Protein AF-A0A7S0U767-F1 (afdb_monomer_lite)

Secondary structure (DSSP, 8-state):
-----GGGEEEEEEES--TT-SEEEEEEEEGGGGSTT--GGGSEEEEEEEEGGGHHHHHHHHHHTT-EEEE-SS---HHHHHHHHHHTHHHHTTTTTHHHHHTT-SS-----------------------

Organism: Hemiselmis andersenii (NCBI:txid464988)

Structure (mmCIF, N/CA/C/O backbone):
data_AF-A0A7S0U767-F1
#
_entry.id   AF-A0A7S0U767-F1
#
loop_
_atom_site.group_PDB
_atom_site.id
_atom_site.type_symbol
_atom_site.label_atom_id
_atom_site.label_alt_id
_atom_site.label_comp_id
_atom_site.label_asym_id
_atom_site.label_entity_id
_atom_site.label_seq_id
_atom_site.pdbx_PDB_ins_code
_atom_site.Cartn_x
_atom_site.Cartn_y
_atom_site.Cartn_z
_atom_site.occupancy
_atom_site.B_iso_or_equiv
_atom_site.auth_seq_id
_atom_site.auth_comp_id
_atom_site.auth_asym_id
_atom_site.auth_atom_id
_atom_site.pdbx_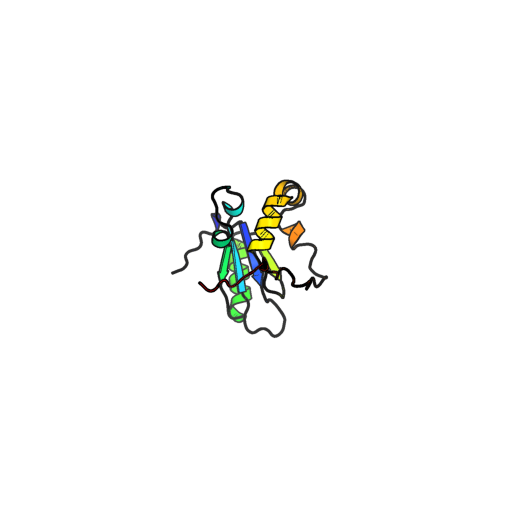PDB_model_num
ATOM 1 N N . VAL A 1 1 ? -1.467 17.310 8.029 1.00 64.50 1 VAL A N 1
ATOM 2 C CA . VAL A 1 1 ? -2.653 16.561 7.554 1.00 64.50 1 VAL A CA 1
ATOM 3 C C . VAL A 1 1 ? -2.186 15.728 6.382 1.00 64.50 1 VAL A C 1
ATOM 5 O O . VAL A 1 1 ? -1.559 16.297 5.501 1.00 64.50 1 VAL A O 1
ATOM 8 N N . CYS A 1 2 ? -2.394 14.416 6.417 1.00 78.12 2 CYS A N 1
ATOM 9 C CA . CYS A 1 2 ? -2.135 13.548 5.271 1.00 78.12 2 CYS A CA 1
ATOM 10 C C . CYS A 1 2 ? -3.440 13.450 4.472 1.00 78.12 2 CYS A C 1
ATOM 12 O O . CYS A 1 2 ? -4.490 13.205 5.067 1.00 78.12 2 CYS A O 1
ATOM 14 N N . ILE A 1 3 ? -3.387 13.724 3.171 1.00 86.88 3 ILE A N 1
ATOM 15 C CA . ILE A 1 3 ? -4.520 13.587 2.251 1.00 86.88 3 ILE A CA 1
ATOM 16 C C . ILE A 1 3 ? -4.053 12.636 1.158 1.00 86.88 3 ILE A C 1
ATOM 18 O O . ILE A 1 3 ? -3.020 12.883 0.545 1.00 86.88 3 ILE A O 1
ATOM 22 N N . ILE A 1 4 ? -4.798 11.552 0.956 1.00 88.44 4 ILE A N 1
ATOM 23 C CA . ILE A 1 4 ? -4.497 10.513 -0.028 1.00 88.44 4 ILE A CA 1
ATOM 24 C C . ILE A 1 4 ? -5.654 10.487 -1.021 1.00 88.44 4 ILE A C 1
ATOM 26 O O . ILE A 1 4 ? -6.808 10.302 -0.629 1.00 88.44 4 ILE A O 1
ATOM 30 N N . GLU A 1 5 ? -5.346 10.696 -2.296 1.00 91.25 5 GLU A N 1
ATOM 31 C CA . GLU A 1 5 ? -6.312 10.566 -3.382 1.00 91.25 5 GLU A CA 1
ATOM 32 C C . GLU A 1 5 ? -6.365 9.108 -3.836 1.00 91.25 5 GLU A C 1
ATOM 34 O O . GLU A 1 5 ? -5.396 8.591 -4.387 1.00 91.25 5 GLU A O 1
ATOM 39 N N . LEU A 1 6 ? -7.493 8.436 -3.587 1.00 89.31 6 LEU A N 1
ATOM 40 C CA . LEU A 1 6 ? -7.635 7.002 -3.861 1.00 89.31 6 LEU A CA 1
ATOM 41 C C . LEU A 1 6 ? -7.542 6.658 -5.355 1.00 89.31 6 LEU A C 1
ATOM 43 O O . LEU A 1 6 ? -7.193 5.533 -5.680 1.00 89.31 6 LEU A O 1
ATOM 47 N N . ASP A 1 7 ? -7.816 7.602 -6.260 1.00 90.69 7 ASP A N 1
ATOM 48 C CA . ASP A 1 7 ? -7.683 7.369 -7.707 1.00 90.69 7 ASP A CA 1
ATOM 49 C C . ASP A 1 7 ? -6.216 7.211 -8.142 1.00 90.69 7 ASP A C 1
ATOM 51 O O . ASP A 1 7 ? -5.911 6.455 -9.063 1.00 90.69 7 ASP A O 1
ATOM 55 N N . SER A 1 8 ? -5.290 7.849 -7.423 1.00 91.81 8 SER A N 1
ATOM 56 C CA . SER A 1 8 ? -3.845 7.769 -7.670 1.00 91.81 8 SER A CA 1
ATOM 57 C C . SER A 1 8 ? -3.188 6.551 -7.012 1.00 91.81 8 SER A C 1
ATOM 59 O O . SER A 1 8 ? -2.014 6.270 -7.262 1.00 91.81 8 SER A O 1
ATOM 61 N N . VAL A 1 9 ? -3.921 5.830 -6.161 1.00 94.38 9 VAL A N 1
ATOM 62 C CA . VAL A 1 9 ? -3.447 4.617 -5.486 1.00 94.38 9 VAL A CA 1
ATOM 63 C C . VAL A 1 9 ? -3.565 3.429 -6.435 1.00 94.38 9 VAL A C 1
ATOM 65 O O . VAL A 1 9 ? -4.587 3.242 -7.093 1.00 94.38 9 VAL A O 1
ATOM 68 N N . ASP A 1 10 ? -2.510 2.625 -6.489 1.00 93.06 10 ASP A N 1
ATOM 69 C CA . ASP A 1 10 ? -2.463 1.380 -7.252 1.00 93.06 10 ASP A CA 1
ATOM 70 C C . ASP A 1 10 ? -2.737 0.160 -6.360 1.00 93.06 10 ASP A C 1
ATOM 72 O O . ASP A 1 10 ? -3.546 -0.703 -6.701 1.00 93.06 10 ASP A O 1
ATOM 76 N N . LEU A 1 11 ? -2.134 0.142 -5.166 1.00 94.00 11 LEU A N 1
ATOM 77 C CA . LEU A 1 11 ? -2.244 -0.947 -4.198 1.00 94.00 11 LEU A CA 1
ATOM 78 C C . LEU A 1 11 ? -2.434 -0.409 -2.773 1.00 94.00 11 LEU A C 1
ATOM 80 O O . LEU A 1 11 ? -1.789 0.559 -2.368 1.00 94.00 11 LEU A O 1
ATOM 84 N N . ALA A 1 12 ? -3.273 -1.090 -1.992 1.00 95.50 12 ALA A N 1
ATOM 85 C CA . ALA A 1 12 ? -3.301 -0.975 -0.539 1.00 95.50 12 ALA A CA 1
ATOM 86 C C . ALA A 1 12 ? -2.846 -2.293 0.107 1.00 95.50 12 ALA A C 1
ATOM 88 O O . ALA A 1 12 ? -3.373 -3.355 -0.205 1.00 95.50 12 ALA A O 1
ATOM 89 N N . TYR A 1 13 ? -1.888 -2.235 1.025 1.00 95.62 13 TYR A N 1
ATOM 90 C CA . TYR A 1 13 ? -1.309 -3.417 1.654 1.00 95.62 13 TYR A CA 1
ATOM 91 C C . TYR A 1 13 ? -1.379 -3.314 3.176 1.00 95.62 13 TYR A C 1
ATOM 93 O O . TYR A 1 13 ? -0.880 -2.353 3.770 1.00 95.62 13 TYR A O 1
ATOM 101 N N . TYR A 1 14 ? -1.993 -4.308 3.811 1.00 95.62 14 TYR A N 1
ATOM 102 C CA . TYR A 1 14 ? -2.078 -4.410 5.263 1.00 95.62 14 TYR A CA 1
ATOM 103 C C . TYR A 1 14 ? -0.865 -5.166 5.805 1.00 95.62 14 TYR A C 1
ATOM 105 O O . TYR A 1 14 ? -0.629 -6.311 5.445 1.00 95.62 14 TYR A O 1
ATOM 113 N N . GLU A 1 15 ? -0.107 -4.552 6.702 1.00 94.56 15 GLU A N 1
ATOM 114 C CA . GLU A 1 15 ? 1.115 -5.130 7.261 1.00 94.56 15 GLU A CA 1
ATOM 115 C C . GLU A 1 15 ? 0.932 -5.439 8.741 1.00 94.56 15 GLU A C 1
ATOM 117 O O . GLU A 1 15 ? 0.180 -4.767 9.459 1.00 94.56 15 GLU A O 1
ATOM 122 N N . ARG A 1 16 ? 1.687 -6.425 9.227 1.00 93.12 16 ARG A N 1
ATOM 123 C CA . ARG A 1 16 ? 1.640 -6.866 10.628 1.00 93.12 16 ARG A CA 1
ATOM 124 C C . ARG A 1 16 ? 0.249 -7.357 11.046 1.00 93.12 16 ARG A C 1
ATOM 126 O O . ARG A 1 16 ? -0.124 -7.256 12.219 1.00 93.12 16 ARG A O 1
ATOM 133 N N . VAL A 1 17 ? -0.516 -7.915 10.107 1.00 90.50 17 VAL A N 1
ATOM 134 C CA . VAL A 1 17 ? -1.813 -8.545 10.379 1.00 90.50 17 VAL A CA 1
ATOM 135 C C . VAL A 1 17 ? -1.557 -9.967 10.870 1.00 90.50 17 VAL A C 1
ATOM 137 O O . VAL A 1 17 ? -1.461 -10.911 10.098 1.00 90.50 17 VAL A O 1
ATOM 140 N N . ARG A 1 18 ? -1.391 -10.122 12.186 1.00 89.00 18 ARG A N 1
ATOM 141 C CA . ARG A 1 18 ? -1.160 -11.418 12.838 1.00 89.00 18 ARG A CA 1
ATOM 142 C C . ARG A 1 18 ? -1.977 -11.522 14.119 1.00 89.00 18 ARG A C 1
ATOM 144 O O . ARG A 1 18 ? -2.119 -10.548 14.862 1.00 89.00 18 ARG A O 1
ATOM 151 N N . GLY A 1 19 ? -2.475 -12.723 14.414 1.00 84.50 19 GLY A N 1
ATOM 152 C CA . GLY A 1 19 ? -3.156 -13.009 15.677 1.00 84.50 19 GLY A CA 1
ATOM 153 C C . GLY A 1 19 ? -2.293 -12.636 16.889 1.00 84.50 19 GLY A C 1
ATOM 154 O O . GLY A 1 19 ? -1.160 -13.092 17.011 1.00 84.50 19 GLY A O 1
ATOM 155 N N . GLY A 1 20 ? -2.838 -11.806 17.783 1.00 85.06 20 GLY A N 1
ATOM 156 C CA . GLY A 1 20 ? -2.155 -11.316 18.988 1.00 85.06 20 GLY A CA 1
ATOM 157 C C . GLY A 1 20 ? -1.643 -9.876 18.896 1.00 85.06 20 GLY A C 1
ATOM 158 O O . GLY A 1 20 ? -1.389 -9.265 19.935 1.00 85.06 20 GLY A O 1
ATOM 159 N N . ASN A 1 21 ? -1.564 -9.296 17.695 1.00 85.88 21 ASN A N 1
ATOM 160 C CA . ASN A 1 21 ? -1.228 -7.884 17.542 1.00 85.88 21 ASN A CA 1
ATOM 161 C C . ASN A 1 21 ? -2.413 -7.000 17.957 1.00 85.88 21 ASN A C 1
ATOM 163 O O . ASN A 1 21 ? -3.567 -7.289 17.654 1.00 85.88 21 ASN A O 1
ATOM 167 N N . THR A 1 22 ? -2.131 -5.892 18.643 1.00 93.00 22 THR A N 1
ATOM 168 C CA . THR A 1 22 ? -3.143 -4.870 18.974 1.00 93.00 22 THR A CA 1
ATOM 169 C C . THR A 1 22 ? -3.283 -3.814 17.880 1.00 93.00 22 THR A C 1
ATOM 171 O O . THR A 1 22 ? -4.218 -3.015 17.904 1.00 93.00 22 THR A O 1
ATOM 174 N N . ASN A 1 23 ? -2.347 -3.796 16.933 1.00 95.12 23 ASN A N 1
ATOM 175 C CA . ASN A 1 23 ? -2.270 -2.824 15.859 1.00 95.12 23 ASN A CA 1
ATOM 176 C C . ASN A 1 23 ? -1.753 -3.452 14.559 1.00 95.12 23 ASN A C 1
ATOM 178 O O . ASN A 1 23 ? -1.048 -4.457 14.599 1.00 95.12 23 ASN A O 1
ATOM 182 N N . PHE A 1 24 ? -2.092 -2.828 13.436 1.00 95.81 24 PHE A N 1
ATOM 183 C CA . PHE A 1 24 ? -1.552 -3.106 12.104 1.00 95.81 24 PHE A CA 1
ATOM 184 C C . PHE A 1 24 ? -1.028 -1.826 11.466 1.00 95.81 24 PHE A C 1
ATOM 186 O O . PHE A 1 24 ? -1.321 -0.723 11.938 1.00 95.81 24 PHE A O 1
ATOM 193 N N . ASP A 1 25 ? -0.293 -1.989 10.372 1.00 96.31 25 ASP A N 1
ATOM 194 C CA . ASP A 1 25 ? 0.050 -0.883 9.486 1.00 96.31 25 ASP A CA 1
ATOM 195 C C . ASP A 1 25 ? -0.687 -1.025 8.161 1.00 96.31 25 ASP A C 1
ATOM 197 O O . ASP A 1 25 ? -1.081 -2.116 7.751 1.00 96.31 25 ASP A O 1
ATOM 201 N N . LEU A 1 26 ? -0.887 0.103 7.495 1.00 95.81 26 LEU A N 1
ATOM 202 C CA . LEU A 1 26 ? -1.475 0.158 6.169 1.00 95.81 26 LEU A CA 1
ATOM 203 C C . LEU A 1 26 ? -0.564 0.979 5.273 1.00 95.81 26 LEU A C 1
ATOM 205 O O . LEU A 1 26 ? -0.321 2.156 5.549 1.00 95.81 26 LEU A O 1
ATOM 209 N N . THR A 1 27 ? -0.093 0.365 4.198 1.00 96.44 27 THR A N 1
ATOM 210 C CA . THR A 1 27 ? 0.691 1.044 3.175 1.00 96.44 27 THR A CA 1
ATOM 211 C C . 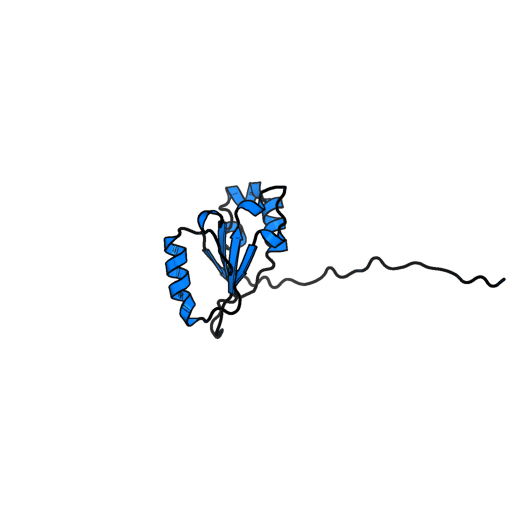THR A 1 27 ? -0.135 1.237 1.913 1.00 96.44 27 THR A C 1
ATOM 213 O O . THR A 1 27 ? -0.815 0.323 1.457 1.00 96.44 27 THR A O 1
ATOM 216 N N . PHE A 1 28 ? -0.070 2.436 1.343 1.00 96.12 28 PHE A N 1
ATOM 217 C CA . PHE A 1 28 ? -0.584 2.736 0.013 1.00 96.12 28 PHE A CA 1
ATOM 218 C C . PHE A 1 28 ? 0.582 2.911 -0.949 1.00 96.12 28 PHE A C 1
ATOM 220 O O . PHE A 1 28 ? 1.510 3.659 -0.644 1.00 96.12 28 PHE A O 1
ATOM 227 N N . VAL A 1 29 ? 0.508 2.259 -2.105 1.00 95.75 29 VAL A N 1
ATOM 228 C CA . VAL A 1 29 ? 1.430 2.434 -3.231 1.00 95.75 29 VAL A CA 1
ATOM 229 C C . VAL A 1 29 ? 0.723 3.236 -4.316 1.00 95.75 29 VAL A C 1
ATOM 231 O O . VAL A 1 29 ? -0.438 2.972 -4.632 1.00 95.75 29 VAL A O 1
ATOM 234 N N . PHE A 1 30 ? 1.410 4.219 -4.890 1.00 95.75 30 PHE A N 1
ATOM 235 C CA . PHE A 1 30 ? 0.859 5.144 -5.878 1.00 95.75 30 PHE A CA 1
ATOM 236 C C . PHE A 1 30 ? 1.300 4.795 -7.292 1.00 95.75 30 PHE A C 1
ATOM 238 O O . PHE A 1 30 ? 2.486 4.590 -7.514 1.00 95.75 30 PHE A O 1
ATOM 245 N N . LYS A 1 31 ? 0.383 4.862 -8.264 1.00 92.50 31 LYS A N 1
ATOM 246 C CA . LYS A 1 31 ? 0.598 4.514 -9.688 1.00 92.50 31 LYS A CA 1
ATOM 247 C C . LYS A 1 31 ? 1.830 5.162 -10.328 1.00 92.50 31 LYS A C 1
ATOM 249 O O . LYS A 1 31 ? 2.442 4.584 -11.218 1.00 92.50 31 LYS A O 1
ATOM 254 N N . GLN A 1 32 ? 2.205 6.345 -9.844 1.00 92.62 32 GLN A N 1
ATOM 255 C CA . GLN A 1 32 ? 3.348 7.121 -10.326 1.00 92.62 32 GLN A CA 1
ATOM 256 C C . GLN A 1 32 ? 4.711 6.435 -10.139 1.00 92.62 32 GLN A C 1
ATOM 258 O O . GLN A 1 32 ? 5.711 6.962 -10.611 1.00 92.62 32 GLN A O 1
ATOM 263 N N . PHE A 1 33 ? 4.793 5.290 -9.447 1.00 91.75 33 PHE A N 1
ATOM 264 C CA . PHE A 1 33 ? 6.056 4.561 -9.287 1.00 91.75 33 PHE A CA 1
ATOM 265 C C . PHE A 1 33 ? 6.648 4.075 -10.620 1.00 91.75 33 PHE A C 1
ATOM 267 O O . PHE A 1 33 ? 7.845 3.817 -10.686 1.00 91.75 33 PHE A O 1
ATOM 274 N N . LEU A 1 34 ? 5.828 3.976 -11.671 1.00 89.69 34 LEU A N 1
ATOM 275 C CA . LEU A 1 34 ? 6.260 3.649 -13.032 1.00 89.69 34 LEU A CA 1
ATOM 276 C C . LEU A 1 34 ? 6.743 4.872 -13.830 1.00 89.69 34 LEU A C 1
ATOM 278 O O . LEU A 1 34 ? 7.292 4.700 -14.917 1.00 89.69 34 LEU A O 1
ATOM 282 N N . ASP A 1 35 ? 6.544 6.091 -13.322 1.00 92.94 35 ASP A N 1
ATOM 283 C CA . ASP A 1 35 ? 7.003 7.307 -13.992 1.00 92.94 35 ASP A CA 1
ATOM 284 C C . ASP A 1 35 ? 8.513 7.488 -13.783 1.00 92.94 35 ASP A C 1
ATOM 286 O O . ASP A 1 35 ? 9.009 7.447 -12.656 1.00 92.94 35 ASP A O 1
ATOM 290 N N . GLU A 1 36 ? 9.253 7.752 -14.862 1.00 85.00 36 GLU A N 1
ATOM 291 C CA . GLU A 1 36 ? 10.723 7.852 -14.837 1.00 85.00 36 GLU A CA 1
ATOM 292 C C . GLU A 1 36 ? 11.252 8.982 -13.930 1.00 85.00 36 GLU A C 1
ATOM 294 O O . GLU A 1 36 ? 12.360 8.895 -13.400 1.00 85.00 36 GLU A O 1
ATOM 299 N N . ASP A 1 37 ? 10.455 10.035 -13.724 1.00 88.56 37 ASP A N 1
ATOM 300 C CA . ASP A 1 37 ? 10.798 11.195 -12.890 1.00 88.56 37 ASP A CA 1
ATOM 301 C C . ASP A 1 37 ? 10.437 11.009 -11.402 1.00 88.56 37 ASP A C 1
ATOM 303 O O . ASP A 1 37 ? 10.787 11.844 -10.556 1.00 88.56 37 ASP A O 1
ATOM 307 N N . SER A 1 38 ? 9.724 9.933 -11.056 1.00 90.12 38 SER A N 1
ATOM 308 C CA . SER A 1 38 ? 9.249 9.691 -9.697 1.00 90.12 38 SER A CA 1
ATOM 309 C C . SER A 1 38 ? 10.341 9.116 -8.802 1.00 90.12 38 SER A C 1
ATOM 311 O O . SER A 1 38 ? 11.059 8.175 -9.135 1.00 90.12 38 SER A O 1
ATOM 313 N N . LYS A 1 39 ? 10.436 9.643 -7.580 1.00 91.62 39 LYS A N 1
ATOM 314 C CA . LYS A 1 39 ? 11.288 9.056 -6.544 1.00 91.62 39 LYS A CA 1
ATOM 315 C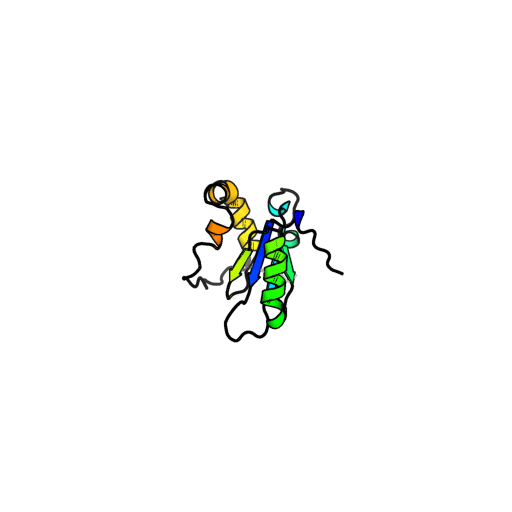 C . LYS A 1 39 ? 10.540 7.922 -5.861 1.00 91.62 39 LYS A C 1
ATOM 317 O O . LYS A 1 39 ? 9.491 8.154 -5.269 1.00 91.62 39 LYS A O 1
ATOM 322 N N . ILE A 1 40 ? 11.124 6.725 -5.849 1.00 91.56 40 ILE A N 1
ATOM 323 C CA . ILE A 1 40 ? 10.523 5.526 -5.234 1.00 91.56 40 ILE A CA 1
ATOM 324 C C . ILE A 1 40 ? 10.064 5.763 -3.790 1.00 91.56 40 ILE A C 1
ATOM 326 O O . ILE A 1 40 ? 8.976 5.338 -3.417 1.00 91.56 40 ILE A O 1
ATOM 330 N N . ALA A 1 41 ? 10.851 6.493 -2.998 1.00 90.50 41 ALA A N 1
ATOM 331 C CA . ALA A 1 41 ? 10.513 6.802 -1.608 1.00 90.50 41 ALA A CA 1
ATOM 332 C C . ALA A 1 41 ? 9.236 7.653 -1.451 1.00 90.50 41 ALA A C 1
ATOM 334 O O . ALA A 1 41 ? 8.605 7.596 -0.402 1.00 90.50 41 ALA A O 1
ATOM 335 N N . ASP A 1 42 ? 8.851 8.410 -2.483 1.00 92.56 42 ASP A N 1
ATOM 336 C CA . ASP A 1 42 ? 7.632 9.227 -2.507 1.00 92.56 42 ASP A CA 1
ATOM 337 C C . ASP A 1 42 ? 6.439 8.463 -3.121 1.00 92.56 42 ASP A C 1
ATOM 339 O O . ASP A 1 42 ? 5.308 8.947 -3.105 1.00 92.56 42 ASP A O 1
ATOM 343 N N . CYS A 1 43 ? 6.672 7.261 -3.661 1.00 94.44 43 CYS A N 1
ATOM 344 C CA . CYS A 1 43 ? 5.663 6.453 -4.351 1.00 94.44 43 CYS A CA 1
ATOM 345 C C . CYS A 1 43 ? 4.888 5.510 -3.429 1.00 94.44 43 CYS A C 1
ATOM 347 O O . CYS A 1 43 ? 4.043 4.743 -3.891 1.00 94.44 43 CYS A O 1
ATOM 349 N N . TRP A 1 44 ? 5.140 5.575 -2.127 1.00 95.62 44 TRP A N 1
ATOM 350 C CA . TRP A 1 44 ? 4.360 4.864 -1.133 1.00 95.62 44 TRP A CA 1
ATOM 351 C C . TRP A 1 44 ? 4.249 5.682 0.148 1.00 95.62 44 TRP A C 1
ATOM 353 O O . TRP A 1 44 ? 5.086 6.528 0.462 1.00 95.62 44 TRP A O 1
ATOM 363 N N . THR A 1 45 ? 3.193 5.436 0.911 1.00 95.44 45 THR A N 1
ATOM 364 C CA . THR A 1 45 ? 3.044 6.016 2.242 1.00 95.44 45 THR A CA 1
ATOM 365 C C . THR A 1 45 ? 2.479 4.990 3.201 1.00 95.44 45 THR A C 1
ATOM 367 O O . THR A 1 45 ? 1.547 4.261 2.866 1.00 95.44 45 THR A O 1
ATOM 370 N N . ARG A 1 46 ? 3.051 4.938 4.403 1.00 94.94 46 ARG A N 1
ATOM 371 C CA . ARG A 1 46 ? 2.659 4.003 5.452 1.00 94.94 46 ARG A CA 1
ATOM 372 C C . ARG A 1 46 ? 2.011 4.748 6.604 1.00 94.94 46 ARG A C 1
ATOM 374 O O . ARG A 1 46 ? 2.583 5.684 7.162 1.00 94.94 46 ARG A O 1
ATOM 381 N N . ILE A 1 47 ? 0.837 4.277 6.995 1.00 95.12 47 ILE A N 1
ATOM 38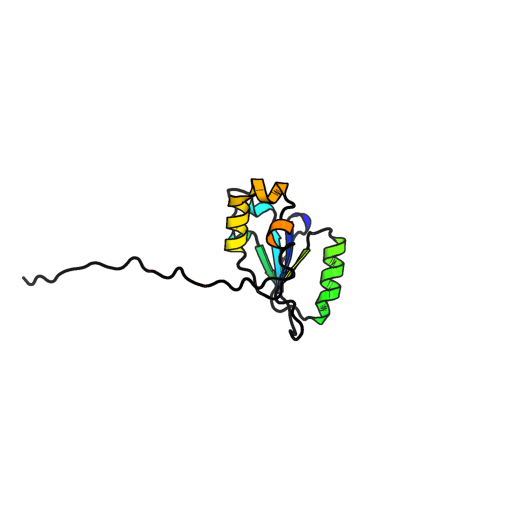2 C CA . ILE A 1 47 ? 0.145 4.678 8.212 1.00 95.12 47 ILE A CA 1
ATOM 383 C C . ILE A 1 47 ? 0.408 3.591 9.248 1.00 95.12 47 ILE A C 1
ATOM 385 O O . ILE A 1 47 ? -0.006 2.447 9.063 1.00 95.12 47 ILE A O 1
ATOM 389 N N . THR A 1 48 ? 1.115 3.945 10.320 1.00 94.50 48 THR A N 1
ATOM 390 C CA . THR A 1 48 ? 1.549 2.981 11.332 1.00 94.50 48 THR A CA 1
ATOM 391 C C . THR A 1 48 ? 0.642 2.942 12.559 1.00 94.50 48 THR A C 1
ATOM 393 O O . THR A 1 48 ? -0.030 3.919 12.893 1.00 94.50 48 THR A O 1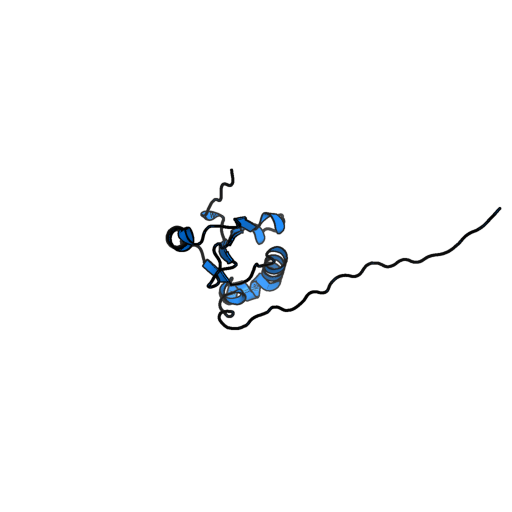
ATOM 396 N N . ALA A 1 49 ? 0.672 1.810 13.261 1.00 93.94 49 ALA A N 1
ATOM 397 C CA . ALA A 1 49 ? 0.045 1.581 14.559 1.00 93.94 49 ALA A CA 1
ATOM 398 C C . ALA A 1 49 ? -1.471 1.867 14.584 1.00 93.94 49 ALA A C 1
ATOM 400 O O . ALA A 1 49 ? -1.999 2.439 15.543 1.00 93.94 49 ALA A O 1
ATOM 401 N N . ILE A 1 50 ? -2.188 1.447 13.540 1.00 94.56 50 ILE A N 1
ATOM 402 C CA . ILE A 1 50 ? -3.648 1.521 13.479 1.00 94.56 50 ILE A CA 1
ATOM 403 C C . ILE A 1 50 ? -4.227 0.451 14.406 1.00 94.56 50 ILE A C 1
ATOM 405 O O . ILE A 1 50 ? -3.888 -0.723 14.298 1.00 94.56 50 ILE A O 1
ATOM 409 N N . ASP A 1 51 ? -5.107 0.849 15.323 1.00 95.50 51 ASP A N 1
ATOM 410 C CA . ASP A 1 51 ? -5.760 -0.066 16.264 1.00 95.50 51 ASP A CA 1
ATOM 411 C C . ASP A 1 51 ? -6.573 -1.138 15.517 1.00 95.50 51 ASP A C 1
ATOM 413 O O . ASP A 1 51 ? -7.387 -0.817 14.644 1.00 95.50 51 ASP A O 1
ATOM 417 N N . MET A 1 52 ? -6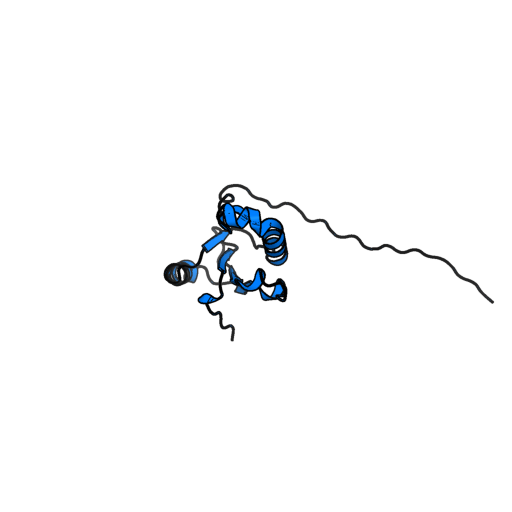.376 -2.406 15.896 1.00 94.00 52 MET A N 1
ATOM 418 C CA . MET A 1 52 ? -7.045 -3.571 15.308 1.00 94.00 52 MET A CA 1
ATOM 419 C C . MET A 1 52 ? -8.568 -3.447 15.260 1.00 94.00 52 MET A C 1
ATOM 421 O O . MET A 1 52 ? -9.195 -3.951 14.333 1.00 94.00 52 MET A O 1
ATOM 425 N N . LYS A 1 53 ? -9.190 -2.714 16.191 1.00 93.94 53 LYS A N 1
ATOM 426 C CA . LYS A 1 53 ? -10.647 -2.493 16.169 1.00 93.94 53 LYS A CA 1
ATOM 427 C C . LYS A 1 53 ? -11.147 -1.754 14.919 1.00 93.94 53 LYS A C 1
ATOM 429 O O . LYS A 1 53 ? -12.345 -1.752 14.651 1.00 93.94 53 LYS A O 1
ATOM 434 N N . PHE A 1 54 ? -10.262 -1.055 14.202 1.00 94.69 54 PHE A N 1
ATOM 435 C CA . PHE A 1 54 ? -10.595 -0.347 12.967 1.00 94.69 54 PHE A CA 1
ATOM 436 C C . PHE A 1 54 ? -10.346 -1.180 11.712 1.00 94.69 54 PHE A C 1
ATOM 438 O O . PHE A 1 54 ? -10.732 -0.735 10.636 1.00 94.69 54 PHE A O 1
ATOM 445 N N . TYR A 1 55 ? -9.742 -2.362 11.835 1.00 93.31 55 TYR A N 1
ATOM 446 C CA . TYR A 1 55 ? -9.343 -3.188 10.702 1.00 93.31 55 TYR A CA 1
ATOM 447 C C . TYR A 1 55 ? -10.519 -3.488 9.758 1.00 93.31 55 TYR A C 1
ATOM 449 O O . TYR A 1 55 ? -10.467 -3.112 8.587 1.00 93.31 55 TYR A O 1
ATOM 457 N N . ASP A 1 56 ? -11.626 -4.033 10.279 1.00 92.88 56 ASP A N 1
ATOM 458 C CA . ASP A 1 56 ? -12.820 -4.345 9.477 1.00 92.88 56 ASP A CA 1
ATOM 459 C C . ASP A 1 56 ? -13.415 -3.104 8.797 1.00 92.88 56 ASP A C 1
ATOM 461 O O . ASP A 1 56 ? -13.765 -3.132 7.617 1.00 92.88 56 ASP A O 1
ATOM 465 N N . ASN A 1 57 ? -13.479 -1.982 9.521 1.00 94.44 57 ASN A N 1
ATOM 466 C CA . ASN A 1 57 ? -14.015 -0.730 8.986 1.00 94.44 57 ASN A CA 1
ATOM 467 C C . ASN A 1 57 ? -13.148 -0.190 7.841 1.00 94.44 57 ASN A C 1
ATOM 469 O O . ASN A 1 57 ? -13.673 0.267 6.827 1.00 94.44 57 ASN A O 1
ATOM 473 N N . VAL A 1 58 ? -11.822 -0.237 7.992 1.00 93.31 58 VAL A N 1
ATOM 474 C CA . VAL A 1 58 ? -10.881 0.191 6.951 1.00 93.31 58 VAL A CA 1
ATOM 475 C C . VAL A 1 58 ? -11.005 -0.717 5.727 1.00 93.31 58 VAL A C 1
ATOM 477 O O . VAL A 1 58 ? -11.096 -0.210 4.610 1.00 93.31 58 VAL A O 1
ATOM 480 N N . LYS A 1 59 ? -11.085 -2.038 5.929 1.00 91.69 59 LYS A N 1
ATOM 481 C CA . LYS A 1 59 ? -11.271 -3.027 4.855 1.00 91.69 59 LYS A CA 1
ATOM 482 C C . LYS A 1 59 ? -12.558 -2.781 4.074 1.00 91.69 59 LYS A C 1
ATOM 484 O O . LYS A 1 59 ? -12.523 -2.703 2.849 1.00 91.69 59 LYS A O 1
ATOM 489 N N . GLU A 1 60 ? -13.671 -2.523 4.756 1.00 92.19 60 GLU A N 1
ATOM 490 C CA . GLU A 1 60 ? -14.942 -2.210 4.095 1.00 92.19 60 GLU A CA 1
ATOM 491 C C . GLU A 1 60 ? -14.858 -0.939 3.222 1.00 92.19 60 GLU A C 1
ATOM 493 O O . GLU A 1 60 ? -15.378 -0.899 2.102 1.00 92.19 60 GLU A O 1
ATOM 498 N N . VAL A 1 61 ? -14.200 0.115 3.715 1.00 90.94 61 VAL A N 1
ATOM 499 C CA . VAL A 1 61 ? -14.048 1.380 2.977 1.00 90.94 61 VAL A CA 1
ATOM 500 C C . VAL A 1 61 ? -13.170 1.200 1.733 1.00 90.94 61 VAL A C 1
ATOM 502 O O . VAL A 1 61 ? -13.525 1.691 0.656 1.00 90.94 61 VAL A O 1
ATOM 505 N N . LEU A 1 62 ? -12.054 0.476 1.845 1.00 91.06 62 LEU A N 1
ATOM 506 C CA . LEU A 1 62 ? -11.159 0.240 0.708 1.00 91.06 62 LEU A CA 1
ATOM 507 C C . LEU A 1 62 ? -11.767 -0.719 -0.322 1.00 91.06 62 LEU A C 1
ATOM 509 O O . LEU A 1 62 ? -11.660 -0.467 -1.521 1.00 91.06 62 LEU A O 1
ATOM 513 N N . GLN A 1 63 ? -12.513 -1.741 0.110 1.00 87.94 63 GLN A N 1
ATOM 514 C CA . GLN A 1 63 ? -13.268 -2.627 -0.787 1.00 87.94 63 GLN A CA 1
ATOM 515 C C . GLN A 1 63 ? -14.278 -1.865 -1.656 1.00 87.94 63 GLN A C 1
ATOM 517 O O . GLN A 1 63 ? -14.383 -2.121 -2.857 1.00 87.94 63 GLN A O 1
ATOM 522 N N . LYS A 1 64 ? -14.979 -0.870 -1.096 1.00 88.81 64 LYS A N 1
ATOM 523 C CA . LYS A 1 64 ? -15.883 0.002 -1.873 1.00 88.81 64 LYS A CA 1
ATOM 524 C C . LYS A 1 64 ? -15.144 0.844 -2.916 1.00 88.81 64 LYS A C 1
ATOM 526 O O . LYS A 1 64 ? -15.741 1.228 -3.920 1.00 88.81 64 LYS A O 1
ATOM 531 N N . SER A 1 65 ? -13.860 1.104 -2.686 1.00 84.94 65 SER A N 1
ATOM 532 C CA . SER A 1 65 ? -13.003 1.919 -3.549 1.00 84.94 65 SER A CA 1
ATOM 533 C C . SER A 1 65 ? -12.392 1.128 -4.715 1.00 84.94 65 SER A C 1
ATOM 535 O O . SER A 1 65 ? -11.708 1.720 -5.540 1.00 84.94 65 SER A O 1
ATOM 537 N N . LYS A 1 66 ? -12.671 -0.186 -4.823 1.00 83.06 66 LYS A N 1
ATOM 538 C CA . LYS A 1 66 ? -12.162 -1.094 -5.875 1.00 83.06 66 LYS A CA 1
ATOM 539 C C . LYS A 1 66 ? -10.632 -1.130 -5.994 1.00 83.06 66 LYS A C 1
ATOM 541 O O . LYS A 1 66 ? -10.110 -1.446 -7.059 1.00 83.06 66 LYS A O 1
ATOM 546 N N . LEU A 1 67 ? -9.927 -0.810 -4.914 1.00 88.81 67 LEU A N 1
ATOM 547 C CA . LEU A 1 67 ? -8.477 -0.931 -4.857 1.00 88.81 67 LEU A CA 1
ATOM 548 C C . LEU A 1 67 ? -8.084 -2.393 -4.668 1.00 88.81 67 LEU A C 1
ATOM 550 O O . LEU A 1 67 ? -8.741 -3.119 -3.910 1.00 88.81 67 LEU A O 1
ATOM 554 N N . VAL A 1 68 ? -7.000 -2.790 -5.333 1.00 89.75 68 VAL A N 1
ATOM 555 C CA . VAL A 1 68 ? -6.343 -4.074 -5.088 1.00 89.75 68 VAL A CA 1
ATOM 556 C C . VAL A 1 68 ? -5.786 -4.057 -3.667 1.00 89.75 68 VAL A C 1
ATOM 558 O O . VAL A 1 68 ? -5.271 -3.032 -3.207 1.00 89.75 68 VAL A O 1
ATOM 561 N N . GLN A 1 69 ? -5.969 -5.163 -2.950 1.00 91.19 69 GLN A N 1
ATOM 562 C CA . GLN A 1 69 ? -5.673 -5.268 -1.527 1.00 91.19 69 GLN A CA 1
ATOM 563 C C . GLN A 1 69 ? -5.003 -6.602 -1.213 1.00 91.19 69 GLN A C 1
ATOM 565 O O . GLN A 1 69 ? -5.566 -7.641 -1.542 1.00 91.19 69 GLN A O 1
ATOM 570 N N . PHE A 1 70 ? -3.873 -6.557 -0.508 1.00 93.56 70 PHE A N 1
ATOM 571 C CA . PHE A 1 70 ? -3.206 -7.734 0.063 1.00 93.56 70 PHE A CA 1
ATOM 572 C C . PHE A 1 70 ? -2.905 -7.511 1.540 1.00 93.56 70 PHE A C 1
ATOM 574 O O . PHE A 1 70 ? -2.932 -6.379 2.030 1.00 93.56 70 PHE A O 1
ATOM 581 N N . GLU A 1 71 ? -2.617 -8.590 2.256 1.00 92.81 71 GLU A N 1
ATOM 582 C CA . GLU A 1 71 ? -2.232 -8.548 3.659 1.00 92.81 71 GLU A CA 1
ATOM 583 C C . GLU A 1 71 ? -1.024 -9.439 3.927 1.00 92.81 71 GLU A C 1
ATOM 585 O O . GLU A 1 71 ? -0.824 -10.441 3.251 1.00 92.81 71 GLU A O 1
ATOM 590 N N . GLY A 1 72 ? -0.227 -9.062 4.924 1.00 91.38 72 GLY A N 1
ATOM 591 C CA . GLY A 1 72 ? 0.933 -9.820 5.363 1.00 91.38 72 GLY A CA 1
ATOM 592 C C . GLY A 1 72 ? 1.190 -9.682 6.858 1.00 91.38 72 GLY A C 1
ATOM 593 O O . GLY A 1 72 ? 0.749 -8.739 7.530 1.00 91.38 72 GLY A O 1
ATOM 594 N N . THR A 1 73 ? 1.936 -10.643 7.392 1.00 91.31 73 THR A N 1
ATOM 595 C CA . THR A 1 73 ? 2.277 -10.732 8.818 1.00 91.31 73 THR A CA 1
ATOM 596 C C . THR A 1 73 ? 3.510 -9.904 9.187 1.00 91.31 73 THR A C 1
ATOM 598 O O . THR A 1 73 ? 3.683 -9.559 10.359 1.00 91.31 73 THR A O 1
ATOM 601 N N . THR A 1 74 ? 4.334 -9.546 8.200 1.00 90.56 74 THR A N 1
ATOM 602 C CA . THR A 1 74 ? 5.572 -8.771 8.344 1.00 90.56 74 THR A CA 1
ATOM 603 C C . THR A 1 74 ? 5.416 -7.358 7.774 1.00 90.56 74 THR A C 1
ATOM 605 O O . THR A 1 74 ? 4.354 -6.965 7.282 1.00 90.56 74 THR A O 1
ATOM 608 N N . GLN A 1 75 ? 6.465 -6.552 7.923 1.00 90.44 75 GLN A N 1
ATOM 609 C CA . GLN A 1 75 ? 6.556 -5.207 7.370 1.00 90.44 75 GLN A CA 1
ATOM 610 C C . GLN A 1 75 ? 7.406 -5.245 6.099 1.00 90.44 75 GLN A C 1
ATOM 612 O O . GLN A 1 75 ? 8.496 -5.806 6.112 1.00 90.44 75 GLN A O 1
ATOM 617 N N . ILE A 1 76 ? 6.940 -4.617 5.020 1.00 92.94 76 ILE A N 1
ATOM 618 C CA . ILE A 1 76 ? 7.575 -4.726 3.703 1.00 92.94 76 ILE A CA 1
ATOM 619 C C . ILE A 1 76 ? 8.604 -3.611 3.477 1.00 92.94 76 ILE A C 1
ATOM 621 O O . ILE A 1 76 ? 8.404 -2.449 3.861 1.00 92.94 76 ILE A O 1
ATOM 625 N N . ASN A 1 77 ? 9.705 -3.936 2.795 1.00 94.12 77 ASN A N 1
ATOM 626 C CA . ASN A 1 77 ? 10.653 -2.947 2.286 1.00 94.12 77 ASN A CA 1
ATOM 627 C C . ASN A 1 77 ? 10.210 -2.432 0.905 1.00 94.12 77 ASN A C 1
ATOM 629 O O . ASN A 1 77 ? 10.731 -2.835 -0.136 1.00 94.12 77 ASN A O 1
ATOM 633 N N . TRP A 1 78 ? 9.231 -1.522 0.902 1.00 94.50 78 TRP A N 1
ATOM 634 C CA . TRP A 1 78 ? 8.590 -1.001 -0.315 1.00 94.50 78 TRP A CA 1
ATOM 635 C C . TRP A 1 78 ? 9.559 -0.403 -1.329 1.00 94.50 78 TRP A C 1
ATOM 637 O O . TRP A 1 78 ? 9.331 -0.512 -2.528 1.00 94.50 78 TRP A O 1
ATOM 647 N N . ASN A 1 79 ? 10.672 0.177 -0.879 1.00 94.00 79 ASN A N 1
ATOM 648 C CA . ASN A 1 79 ? 11.673 0.706 -1.799 1.00 94.00 79 ASN A CA 1
ATOM 649 C C . ASN A 1 79 ? 12.301 -0.389 -2.668 1.00 94.00 79 ASN A C 1
ATOM 651 O O . ASN A 1 79 ? 12.554 -0.149 -3.845 1.00 94.00 79 ASN A O 1
ATOM 655 N N . ASN A 1 80 ? 12.564 -1.565 -2.098 1.00 93.31 80 ASN A N 1
ATOM 656 C CA . ASN A 1 80 ? 13.138 -2.686 -2.837 1.00 93.31 80 ASN A CA 1
ATOM 657 C C . ASN A 1 80 ? 12.078 -3.359 -3.707 1.00 93.31 80 ASN A C 1
ATOM 659 O O . ASN A 1 80 ? 12.315 -3.543 -4.897 1.00 93.31 80 ASN A O 1
ATOM 663 N N . VAL A 1 81 ? 10.889 -3.607 -3.149 1.00 93.62 81 VAL A N 1
ATOM 664 C CA . VAL A 1 81 ? 9.765 -4.200 -3.892 1.00 93.62 81 VAL A CA 1
ATOM 665 C C . VAL A 1 81 ? 9.416 -3.375 -5.130 1.00 93.62 81 VAL A C 1
ATOM 667 O O . VAL A 1 81 ? 9.289 -3.928 -6.215 1.00 93.62 81 VAL A O 1
ATOM 670 N N . LEU A 1 82 ? 9.318 -2.047 -5.012 1.00 93.62 82 LEU A N 1
ATOM 671 C CA . LEU A 1 82 ? 8.984 -1.189 -6.154 1.00 93.62 82 LEU A CA 1
ATOM 672 C C . LEU A 1 82 ? 10.088 -1.156 -7.212 1.00 93.62 82 LEU A C 1
ATOM 674 O O . LEU A 1 82 ? 9.788 -1.144 -8.402 1.00 93.62 82 LEU A O 1
ATOM 678 N N . LYS A 1 83 ? 11.363 -1.160 -6.806 1.00 92.44 83 LYS A N 1
ATOM 679 C CA . LYS A 1 83 ? 12.481 -1.236 -7.758 1.00 92.44 83 LYS A CA 1
ATOM 680 C C . LYS A 1 83 ? 12.452 -2.540 -8.547 1.00 92.44 83 LYS A C 1
ATOM 682 O O . LYS A 1 83 ? 12.659 -2.509 -9.759 1.00 92.44 83 LYS A O 1
ATOM 687 N N . ASP A 1 84 ? 12.204 -3.657 -7.868 1.00 91.75 84 ASP A N 1
ATOM 688 C CA . ASP A 1 84 ? 12.095 -4.956 -8.524 1.00 91.75 84 ASP A CA 1
ATOM 689 C C . ASP A 1 84 ? 10.871 -5.009 -9.450 1.00 91.75 84 ASP A C 1
ATOM 691 O O . ASP A 1 84 ? 11.000 -5.383 -10.616 1.00 91.75 84 ASP A O 1
ATOM 695 N N . TYR A 1 85 ? 9.727 -4.482 -8.994 1.00 92.31 85 TYR A N 1
ATOM 696 C CA . TYR A 1 85 ? 8.514 -4.364 -9.806 1.00 92.31 85 TYR A CA 1
ATOM 697 C C . TYR A 1 85 ? 8.783 -3.634 -11.123 1.00 92.31 85 TYR A C 1
ATOM 699 O O . TYR A 1 85 ? 8.398 -4.107 -12.187 1.00 92.31 85 TYR A O 1
ATOM 707 N N . ILE A 1 86 ? 9.448 -2.476 -11.072 1.00 92.06 86 ILE A N 1
ATOM 708 C CA . ILE A 1 86 ? 9.753 -1.678 -12.269 1.00 92.06 86 ILE A CA 1
ATOM 709 C C . ILE A 1 86 ? 10.684 -2.450 -13.207 1.00 92.06 86 ILE A C 1
ATOM 711 O O . ILE A 1 86 ? 10.473 -2.462 -14.419 1.00 92.06 86 ILE A O 1
ATOM 715 N N . LYS A 1 87 ? 11.703 -3.116 -12.654 1.00 92.44 87 LYS A N 1
ATOM 716 C CA . LYS A 1 87 ? 12.671 -3.902 -13.428 1.00 92.44 87 LYS A CA 1
ATOM 717 C C . LYS A 1 87 ? 12.006 -5.068 -14.166 1.00 92.44 87 LYS A C 1
ATOM 719 O O . LYS A 1 87 ? 12.373 -5.339 -15.307 1.00 92.44 87 LYS A O 1
ATOM 724 N N . ASN A 1 88 ? 11.033 -5.717 -13.530 1.00 91.88 88 ASN A N 1
ATOM 725 C CA . ASN A 1 88 ? 10.336 -6.900 -14.037 1.00 91.88 88 ASN A CA 1
ATOM 726 C C . ASN A 1 88 ? 8.905 -6.581 -14.524 1.00 91.88 88 ASN A C 1
ATOM 728 O O . ASN A 1 88 ? 8.061 -7.472 -14.632 1.00 91.88 88 ASN A O 1
ATOM 732 N N . PHE A 1 89 ? 8.613 -5.309 -14.832 1.00 91.19 89 PHE A N 1
ATOM 733 C CA . PHE A 1 89 ? 7.260 -4.822 -15.125 1.00 91.19 89 PHE A CA 1
ATOM 734 C C . PHE A 1 89 ? 6.567 -5.586 -16.260 1.00 91.19 89 PHE A C 1
ATOM 736 O O . PHE A 1 89 ? 5.379 -5.893 -16.173 1.00 91.19 89 PHE A O 1
ATOM 743 N N . ASP A 1 90 ? 7.295 -5.897 -17.334 1.00 89.88 90 ASP A N 1
ATOM 744 C CA . ASP A 1 90 ? 6.738 -6.528 -18.538 1.00 89.88 90 ASP A CA 1
ATOM 745 C C . ASP A 1 90 ? 6.301 -7.985 -18.299 1.00 89.88 90 ASP A C 1
ATOM 747 O O . ASP A 1 90 ? 5.415 -8.487 -18.993 1.00 89.88 90 ASP A O 1
ATOM 751 N N . ASP A 1 91 ? 6.908 -8.657 -17.319 1.00 89.62 91 ASP A N 1
ATOM 752 C CA . ASP A 1 91 ? 6.561 -10.020 -16.913 1.00 89.62 91 ASP A CA 1
ATOM 753 C C . ASP A 1 91 ? 5.442 -9.985 -15.864 1.00 89.62 91 ASP A C 1
ATOM 755 O O . ASP A 1 91 ? 4.372 -10.563 -16.063 1.00 89.62 91 ASP A O 1
ATOM 759 N N . ILE A 1 92 ? 5.618 -9.176 -14.813 1.00 87.88 92 ILE A N 1
ATOM 760 C CA . ILE A 1 92 ? 4.643 -9.011 -13.726 1.00 87.88 92 ILE A CA 1
ATOM 761 C C . ILE A 1 92 ? 3.285 -8.527 -14.259 1.00 87.88 92 ILE A C 1
ATOM 763 O O . ILE A 1 92 ? 2.238 -9.045 -13.873 1.00 87.88 92 ILE A O 1
ATOM 767 N N . SER A 1 93 ? 3.269 -7.561 -15.183 1.00 85.81 93 SER A N 1
ATOM 768 C CA . SER A 1 93 ? 2.022 -7.014 -15.740 1.00 85.81 93 SER A CA 1
ATOM 769 C C . SER A 1 93 ? 1.219 -8.021 -16.572 1.00 85.81 93 SER A C 1
ATOM 771 O O . SER A 1 93 ? -0.006 -7.899 -16.645 1.00 85.81 93 SER A O 1
ATOM 773 N N . LYS A 1 94 ? 1.866 -9.027 -17.176 1.00 87.19 94 LYS A N 1
ATOM 774 C CA . LYS A 1 94 ? 1.185 -10.088 -17.940 1.00 87.19 94 LYS A CA 1
ATOM 775 C C . LYS A 1 94 ? 0.589 -11.160 -17.038 1.00 87.19 94 LYS A C 1
ATOM 777 O O . LYS A 1 94 ? -0.475 -11.686 -17.360 1.00 87.19 94 LYS A O 1
ATOM 782 N N . ASP A 1 95 ? 1.245 -11.427 -15.914 1.00 83.31 95 ASP A N 1
ATOM 783 C CA . ASP A 1 95 ? 0.918 -12.539 -15.021 1.00 83.31 95 ASP A CA 1
ATOM 784 C C . ASP A 1 95 ? 0.015 -12.143 -13.837 1.00 83.31 95 ASP A C 1
ATOM 786 O O . ASP A 1 95 ? -0.251 -12.956 -12.956 1.00 83.31 95 ASP A O 1
ATOM 790 N N . GLY A 1 96 ? -0.537 -10.923 -13.839 1.00 82.75 96 GLY A N 1
ATOM 791 C CA . GLY A 1 96 ? -1.546 -10.492 -12.859 1.00 82.75 96 GLY A CA 1
ATOM 792 C C . GLY A 1 96 ? -1.087 -9.406 -11.884 1.00 82.75 96 GLY A C 1
ATOM 793 O O . GLY A 1 96 ? -1.793 -9.112 -10.920 1.00 82.75 96 GLY A O 1
ATOM 794 N N . GLY A 1 97 ? 0.054 -8.765 -12.140 1.00 88.06 97 GLY A N 1
ATOM 795 C CA . GLY A 1 97 ? 0.524 -7.609 -11.384 1.00 88.06 97 GLY A CA 1
ATOM 796 C C . GLY A 1 97 ? 0.932 -7.985 -9.963 1.00 88.06 97 GLY A C 1
ATOM 797 O O . GLY A 1 97 ? 1.708 -8.909 -9.738 1.00 88.06 97 GLY A O 1
ATOM 798 N N . TRP A 1 98 ? 0.362 -7.285 -8.987 1.00 90.69 98 TRP A N 1
ATOM 799 C CA . TRP A 1 98 ? 0.629 -7.506 -7.566 1.00 90.69 98 TRP A CA 1
ATOM 800 C C . TRP A 1 98 ? 0.327 -8.927 -7.063 1.00 90.69 98 TRP A C 1
ATOM 802 O O . TRP A 1 98 ? 0.944 -9.350 -6.090 1.00 90.69 98 TRP A O 1
ATOM 812 N N . GLU A 1 99 ? -0.548 -9.687 -7.732 1.00 88.44 99 GLU A N 1
ATOM 813 C CA . GLU A 1 99 ? -0.802 -11.104 -7.413 1.00 88.44 99 GLU A CA 1
ATOM 814 C C . GLU A 1 99 ? 0.448 -11.979 -7.609 1.00 88.44 99 GLU A C 1
ATOM 816 O O . GLU A 1 99 ? 0.639 -12.950 -6.887 1.00 88.44 99 GLU A O 1
ATOM 821 N N . VAL A 1 100 ? 1.340 -11.626 -8.537 1.00 87.50 100 VAL A N 1
ATOM 822 C CA . VAL A 1 100 ? 2.601 -12.360 -8.749 1.00 87.50 100 VAL A CA 1
ATOM 823 C C . VAL A 1 100 ? 3.531 -12.204 -7.545 1.00 87.50 100 VAL A C 1
ATOM 825 O O . VAL A 1 100 ? 4.265 -13.123 -7.202 1.00 87.50 100 VAL A O 1
ATOM 828 N N . ILE A 1 101 ? 3.478 -11.042 -6.891 1.00 87.00 101 ILE A N 1
ATOM 829 C CA . ILE A 1 101 ? 4.346 -10.697 -5.761 1.00 87.00 101 ILE A CA 1
ATOM 830 C C . ILE A 1 101 ? 3.744 -11.199 -4.448 1.00 87.00 101 ILE A C 1
ATOM 832 O O . ILE A 1 101 ? 4.450 -11.740 -3.604 1.00 87.00 101 ILE A O 1
ATOM 836 N N . PHE A 1 102 ? 2.435 -11.026 -4.261 1.00 87.94 102 PHE A N 1
ATOM 837 C CA . PHE A 1 102 ? 1.779 -11.262 -2.972 1.00 87.94 102 PHE A CA 1
ATOM 838 C C . PHE A 1 102 ? 0.741 -12.390 -2.989 1.00 87.94 102 PHE A C 1
ATOM 840 O O . PHE A 1 102 ? 0.389 -12.897 -1.931 1.00 87.94 102 PHE A O 1
ATOM 847 N N . GLY A 1 103 ? 0.255 -12.813 -4.156 1.00 68.44 103 GLY A N 1
ATOM 848 C CA . GLY A 1 103 ? -0.812 -13.812 -4.293 1.00 68.44 103 GLY A CA 1
ATOM 849 C C . GLY A 1 103 ? -0.355 -15.269 -4.149 1.00 68.44 103 GLY A C 1
ATOM 850 O O . GLY A 1 103 ? -1.186 -16.141 -3.905 1.00 68.44 103 GLY A O 1
ATOM 851 N N . ALA A 1 104 ? 0.947 -15.553 -4.259 1.00 56.25 104 ALA A N 1
ATOM 852 C CA . ALA A 1 104 ? 1.510 -16.891 -4.032 1.00 56.25 104 ALA A CA 1
ATOM 853 C C . ALA A 1 104 ? 1.969 -17.140 -2.578 1.00 56.25 104 ALA A C 1
ATOM 855 O O . ALA A 1 104 ? 2.248 -18.279 -2.218 1.00 56.25 104 ALA A O 1
ATOM 856 N N . ASN A 1 105 ? 2.023 -16.097 -1.743 1.00 48.47 105 ASN A N 1
ATOM 857 C CA . ASN A 1 105 ? 2.709 -16.091 -0.444 1.00 48.47 105 ASN A CA 1
ATOM 858 C C . ASN A 1 105 ? 1.799 -16.374 0.776 1.00 48.47 105 ASN A C 1
ATOM 860 O O . ASN A 1 105 ? 2.126 -15.966 1.887 1.00 48.47 105 ASN A O 1
ATOM 864 N N . ASP A 1 106 ? 0.667 -17.074 0.615 1.00 44.28 106 ASP A N 1
ATOM 865 C CA . ASP A 1 106 ? -0.177 -17.470 1.768 1.00 44.28 106 ASP A CA 1
ATOM 866 C C . ASP A 1 106 ? 0.463 -18.585 2.631 1.00 44.28 106 ASP A C 1
ATOM 868 O O . ASP A 1 106 ? -0.040 -18.867 3.715 1.00 44.28 106 ASP A O 1
ATOM 872 N N . ASP A 1 107 ? 1.586 -19.195 2.209 1.00 38.47 107 ASP A N 1
ATOM 873 C CA . ASP A 1 107 ? 2.188 -20.335 2.931 1.00 38.47 107 ASP A CA 1
ATOM 874 C C . ASP A 1 107 ? 3.724 -20.348 3.088 1.00 38.47 107 ASP A C 1
ATOM 876 O O . ASP A 1 107 ? 4.227 -21.258 3.745 1.00 38.47 107 ASP A O 1
ATOM 880 N N . GLU A 1 108 ? 4.499 -19.383 2.579 1.00 35.50 108 GLU A N 1
ATOM 881 C CA . GLU A 1 108 ? 5.964 -19.425 2.755 1.00 35.50 108 GLU A CA 1
ATOM 882 C C . GLU A 1 108 ? 6.523 -18.133 3.365 1.00 35.50 108 GLU A C 1
ATOM 884 O O . GLU A 1 108 ? 6.468 -17.038 2.809 1.00 35.50 108 GLU A O 1
ATOM 889 N N . GLU A 1 109 ? 7.021 -18.293 4.594 1.00 48.25 109 GLU A N 1
ATOM 890 C CA . GLU A 1 109 ? 7.939 -17.381 5.256 1.00 48.25 109 GLU A CA 1
ATOM 891 C C . GLU A 1 109 ? 9.175 -17.177 4.366 1.00 48.25 109 GLU A C 1
ATOM 893 O O . GLU A 1 109 ? 10.027 -18.055 4.303 1.00 48.25 109 GLU A O 1
ATOM 898 N N . GLU A 1 110 ? 9.316 -16.012 3.737 1.00 38.56 110 GLU A N 1
ATOM 899 C CA . GLU A 1 110 ? 10.629 -15.507 3.314 1.00 38.56 110 GLU A CA 1
ATOM 900 C C . GLU A 1 110 ? 11.017 -14.332 4.216 1.00 38.56 110 GLU A C 1
ATOM 902 O O . GLU A 1 110 ? 10.905 -13.145 3.901 1.00 38.56 110 GLU A O 1
ATOM 907 N N . ASP A 1 111 ? 11.409 -14.731 5.424 1.00 45.91 111 ASP A N 1
ATOM 908 C CA . ASP A 1 111 ? 12.551 -14.163 6.127 1.00 45.91 111 ASP A CA 1
ATOM 909 C C . ASP A 1 111 ? 13.794 -14.716 5.400 1.00 45.91 111 ASP A C 1
ATOM 911 O O . ASP A 1 111 ? 14.212 -15.843 5.649 1.00 45.91 111 ASP A O 1
ATOM 915 N N . GLU A 1 112 ? 14.336 -13.972 4.437 1.00 37.31 112 GLU A N 1
ATOM 916 C CA . GLU A 1 112 ? 15.712 -14.170 3.969 1.00 37.31 112 GLU A CA 1
ATOM 917 C C . GLU A 1 112 ? 16.432 -12.816 4.010 1.00 37.31 112 GLU A C 1
ATOM 919 O O . GLU A 1 112 ? 16.224 -11.950 3.158 1.00 37.31 112 GLU A O 1
ATOM 924 N N . ASP A 1 113 ? 17.169 -12.650 5.121 1.00 35.59 113 ASP A N 1
ATOM 925 C CA . ASP A 1 113 ? 18.540 -12.123 5.261 1.00 35.59 113 ASP A CA 1
ATOM 926 C C . ASP A 1 113 ? 18.907 -10.912 4.378 1.00 35.59 113 ASP A C 1
ATOM 928 O O . ASP A 1 113 ? 18.891 -10.942 3.152 1.00 35.59 113 ASP A O 1
ATOM 932 N N . ASP A 1 114 ? 19.149 -9.726 4.943 1.00 48.50 114 ASP A N 1
ATOM 933 C CA . ASP A 1 114 ? 20.413 -9.343 5.604 1.00 48.50 114 ASP A CA 1
ATOM 934 C C . ASP A 1 114 ? 21.656 -9.720 4.776 1.00 48.50 114 ASP A C 1
ATOM 936 O O . ASP A 1 114 ? 21.977 -10.890 4.626 1.00 48.50 114 ASP A O 1
ATOM 940 N N . GLU A 1 115 ? 22.305 -8.689 4.223 1.00 36.56 115 GLU A N 1
ATOM 941 C CA . GLU A 1 115 ? 23.744 -8.554 3.930 1.00 36.56 115 GLU A CA 1
ATOM 942 C C . GLU A 1 115 ? 23.969 -7.722 2.655 1.00 36.56 115 GLU A C 1
ATOM 944 O O . GLU A 1 115 ? 24.031 -8.224 1.540 1.00 36.56 115 GLU A O 1
ATOM 949 N N . ASP A 1 116 ? 24.124 -6.411 2.854 1.00 37.72 116 ASP A N 1
ATOM 950 C CA . ASP A 1 116 ? 25.069 -5.587 2.090 1.00 37.72 116 ASP A CA 1
ATOM 951 C C . ASP A 1 116 ? 25.533 -4.439 3.018 1.00 37.72 116 ASP A C 1
ATOM 953 O O . ASP A 1 116 ? 25.226 -3.257 2.830 1.00 37.72 116 ASP A O 1
ATOM 957 N N . GLU A 1 117 ? 26.244 -4.813 4.089 1.00 48.75 117 GLU A N 1
ATOM 958 C CA . GLU A 1 117 ? 27.353 -4.005 4.608 1.00 48.75 117 GLU A CA 1
ATOM 959 C C . GLU A 1 117 ? 28.627 -4.437 3.866 1.00 48.75 117 GLU A C 1
ATOM 961 O O . GLU A 1 117 ? 28.965 -5.610 3.896 1.00 48.75 117 GLU A O 1
ATOM 966 N N . GLU A 1 118 ? 29.311 -3.493 3.215 1.00 41.97 118 GLU A N 1
ATOM 967 C CA . GLU A 1 118 ? 30.779 -3.310 3.165 1.00 41.97 118 GLU A CA 1
ATOM 968 C C . GLU A 1 118 ? 31.036 -2.125 2.208 1.00 41.97 118 GLU A C 1
ATOM 970 O O . GLU A 1 118 ? 30.711 -2.150 1.023 1.00 41.97 118 GLU A O 1
ATOM 975 N N . ASP A 1 119 ? 31.310 -0.926 2.722 1.00 41.66 119 ASP A N 1
ATOM 976 C CA . ASP A 1 119 ? 32.647 -0.458 3.123 1.00 41.66 119 ASP A CA 1
ATOM 977 C C . ASP A 1 119 ? 33.657 -0.517 1.961 1.00 41.66 119 ASP A C 1
ATOM 979 O O . ASP A 1 119 ? 34.275 -1.538 1.672 1.00 41.66 119 ASP A O 1
ATOM 983 N N . ASP A 1 120 ? 33.825 0.619 1.274 1.00 48.53 120 ASP A N 1
ATOM 984 C CA . ASP A 1 120 ? 34.991 0.851 0.415 1.00 48.53 120 ASP A CA 1
ATOM 985 C C . ASP A 1 120 ? 36.178 1.210 1.328 1.00 48.53 120 ASP A C 1
ATOM 987 O O . ASP A 1 120 ? 36.438 2.374 1.655 1.00 48.53 120 ASP A O 1
ATOM 991 N N . ASP A 1 121 ? 36.848 0.153 1.792 1.00 43.53 121 ASP A N 1
ATOM 992 C CA . ASP A 1 121 ? 38.062 0.146 2.603 1.00 43.53 121 ASP A CA 1
ATOM 993 C C . ASP A 1 121 ? 39.233 0.827 1.857 1.00 43.53 121 ASP A C 1
ATOM 995 O O . ASP A 1 121 ? 39.762 0.371 0.841 1.00 43.53 121 ASP A O 1
ATOM 999 N N . PHE A 1 122 ? 39.638 1.974 2.395 1.00 55.06 122 PHE A N 1
ATOM 1000 C CA . PHE A 1 122 ? 41.001 2.273 2.841 1.00 55.06 122 PHE A CA 1
ATOM 1001 C C . PHE A 1 122 ? 42.218 1.648 2.104 1.00 55.06 122 PHE A C 1
ATOM 1003 O O . PHE A 1 122 ? 42.487 0.453 2.145 1.00 55.06 122 PHE A O 1
ATOM 1010 N N . LYS A 1 123 ? 43.122 2.525 1.624 1.00 48.59 123 LYS A N 1
ATOM 1011 C CA . LYS A 1 123 ? 44.607 2.400 1.678 1.00 48.59 123 LYS A CA 1
ATOM 1012 C C . LYS A 1 123 ? 45.237 3.722 1.206 1.00 48.59 123 LYS A C 1
ATOM 1014 O O . LYS A 1 123 ? 44.889 4.211 0.145 1.00 48.59 123 LYS A O 1
ATOM 1019 N N . GLY A 1 124 ? 46.185 4.387 1.865 1.00 43.88 124 GLY A N 1
ATOM 1020 C CA . GLY A 1 124 ? 47.088 4.024 2.954 1.00 43.88 124 GLY A CA 1
ATOM 1021 C C . GLY A 1 124 ? 48.510 4.532 2.628 1.00 43.88 124 GLY A C 1
ATOM 1022 O O . GLY A 1 124 ? 48.935 4.425 1.482 1.00 43.88 124 GLY A O 1
ATOM 1023 N N . ALA A 1 125 ? 49.236 4.994 3.662 1.00 45.19 125 ALA A N 1
ATOM 1024 C CA . ALA A 1 125 ? 50.682 5.320 3.737 1.00 45.19 125 ALA A CA 1
ATOM 1025 C C . ALA A 1 125 ? 51.125 6.727 3.251 1.00 45.19 125 ALA A C 1
ATOM 1027 O O . ALA A 1 125 ? 50.683 7.206 2.220 1.00 45.19 125 ALA A O 1
ATOM 1028 N N . SER A 1 126 ? 52.050 7.461 3.886 1.00 44.81 126 SER A N 1
ATOM 1029 C CA . SER A 1 126 ? 52.896 7.264 5.075 1.00 44.81 126 SER A CA 1
ATOM 1030 C C . SER A 1 126 ? 53.553 8.612 5.438 1.00 44.81 126 SER A C 1
ATOM 1032 O O . SER A 1 126 ? 53.738 9.472 4.581 1.00 44.81 126 SER A O 1
ATOM 1034 N N . SER A 1 127 ? 53.949 8.754 6.703 1.00 52.22 127 SER A N 1
ATOM 1035 C CA . SER A 1 127 ? 54.827 9.780 7.280 1.00 52.22 127 SER A CA 1
ATOM 1036 C C . SER A 1 127 ? 56.020 10.219 6.418 1.00 52.22 127 SER A C 1
ATOM 1038 O O . SER A 1 127 ? 56.676 9.390 5.787 1.00 52.22 127 SER A O 1
ATOM 1040 N N . GLY A 1 128 ? 56.403 11.494 6.551 1.00 50.44 128 GLY A N 1
ATOM 1041 C CA . GLY A 1 128 ? 57.722 12.007 6.179 1.00 50.44 128 GLY A CA 1
ATOM 1042 C C . GLY A 1 128 ? 58.063 13.289 6.941 1.00 50.44 128 GLY A C 1
ATOM 1043 O O . GLY A 1 128 ? 57.537 14.352 6.631 1.00 50.44 128 GLY A O 1
ATOM 1044 N N . SER A 1 129 ? 58.921 13.170 7.956 1.00 51.72 129 SER A N 1
ATOM 1045 C CA . SER A 1 129 ? 59.579 14.289 8.636 1.00 51.72 129 SER A CA 1
ATOM 1046 C C . SER A 1 129 ? 60.507 15.055 7.689 1.00 51.72 129 SER A C 1
ATOM 1048 O O . SER A 1 129 ? 61.197 14.443 6.873 1.00 51.72 129 SER A O 1
ATOM 1050 N N . GLY A 1 130 ? 60.580 16.371 7.884 1.00 45.28 130 GLY A N 1
ATOM 1051 C CA . GLY A 1 130 ? 61.592 17.280 7.349 1.00 45.28 130 GLY A CA 1
ATOM 1052 C C . GLY A 1 130 ? 61.529 18.603 8.090 1.00 45.28 130 GLY A C 1
ATOM 1053 O O . GLY A 1 130 ? 60.414 19.163 8.138 1.00 45.28 130 GLY A O 1
#

InterPro domains:
  IPR011993 PH-like domain superfamily [G3DSA:2.30.29.30] (1-101)
  IPR013719 Histone chaperone RTT106/FACT complex subunit SPT16-like, middle domain [PF08512] (2-67)
  IPR040258 FACT complex subunit Spt16 [PTHR13980] (2-123)

Radius of gyration: 19.93 Å; chains: 1; bounding box: 78×38×38 Å

pLDDT: mean 81.39, std 19.35, range [35.5, 96.44]

Foldseek 3Di:
DDDDDLVQFQEKEWEQPDPPDQFIKIKTAGPCLLPPPDDQVVRMDMDTGHGPVCVVVVVVVVVVSVHHYYYDNHDDPSSVVSVVCNVCVVVLVVVPHCCVVGVVPPDDDPPDDDDDDDDPDDDDDDDDDD

Sequence (130 aa):
VCIIELDSVDLAYYERVRGGNTNFDLTFVFKQFLDEDSKIADCWTRITAIDMKFYDNVKEVLQKSKLVQFEGTTQINWNNVLKDYIKNFDDISKDGGWEVIFGANDDEEEDEDDEDEEDDDFKGASSGSG